Protein AF-A0A1Y2KA09-F1 (afdb_monomer_lite)

Sequence (156 aa):
MADHTIKVAITRETIHVPTADGEILFTIQEERLDFSSPLVLAVPGWPFGPNPNRVDGIVRNTPFEIDRVTMPSYYRVVKWLFLLSDEENDLAVTSEIKALRRGDNVHFMEYAIMGDSSVIPYDLDVIEDGSAVRLIINSRYEGVLSARTSKIGVFN

Organism: NCBI:txid1434232

Structure (mmCIF, N/CA/C/O backbone):
data_AF-A0A1Y2KA09-F1
#
_entry.id   AF-A0A1Y2KA09-F1
#
loop_
_atom_site.group_PDB
_atom_site.id
_atom_site.type_symbol
_atom_site.label_atom_id
_atom_site.label_alt_id
_atom_site.label_comp_id
_atom_site.label_asym_id
_atom_site.label_entity_id
_atom_site.label_seq_id
_atom_site.pdbx_PDB_ins_code
_atom_site.Cartn_x
_atom_site.Cartn_y
_atom_site.Cartn_z
_atom_site.occupancy
_atom_site.B_iso_or_equiv
_atom_site.auth_seq_id
_atom_site.auth_comp_id
_atom_site.auth_asym_id
_atom_site.auth_atom_id
_atom_site.pdbx_PDB_model_num
ATOM 1 N N . MET A 1 1 ? 10.317 26.818 -18.556 1.00 39.19 1 MET A N 1
ATOM 2 C CA . MET A 1 1 ? 9.779 26.801 -17.179 1.00 39.19 1 MET A CA 1
ATOM 3 C C . MET A 1 1 ? 8.739 25.702 -17.137 1.00 39.19 1 MET A C 1
ATOM 5 O O . MET A 1 1 ? 7.892 25.699 -18.021 1.00 39.19 1 MET A O 1
ATOM 9 N N . ALA A 1 2 ? 8.872 24.731 -16.232 1.00 43.75 2 ALA A N 1
ATOM 10 C CA . ALA A 1 2 ? 7.892 23.656 -16.105 1.00 43.75 2 ALA A CA 1
ATOM 11 C C . ALA A 1 2 ? 6.609 24.218 -15.474 1.00 43.75 2 ALA A C 1
ATOM 13 O O . ALA A 1 2 ? 6.674 24.993 -14.522 1.00 43.75 2 ALA A O 1
ATOM 14 N N . ASP A 1 3 ? 5.462 23.886 -16.058 1.00 42.03 3 ASP A N 1
ATOM 15 C CA . ASP A 1 3 ? 4.147 24.253 -15.539 1.00 42.03 3 ASP A CA 1
ATOM 16 C C . ASP A 1 3 ? 3.844 23.385 -14.306 1.00 42.03 3 ASP A C 1
ATOM 18 O O . ASP A 1 3 ? 3.770 22.162 -14.407 1.00 42.03 3 ASP A O 1
ATOM 22 N N . HIS A 1 4 ? 3.727 24.015 -13.134 1.00 44.72 4 HIS A N 1
ATOM 23 C CA . HIS A 1 4 ? 3.483 23.362 -11.841 1.00 44.72 4 HIS A CA 1
ATOM 24 C C . HIS A 1 4 ? 2.015 23.479 -11.401 1.00 44.72 4 HIS A C 1
ATOM 26 O O . HIS A 1 4 ? 1.716 23.586 -10.211 1.00 44.72 4 HIS A O 1
ATOM 32 N N . THR A 1 5 ? 1.084 23.506 -12.352 1.00 46.62 5 THR A N 1
ATOM 33 C CA . THR A 1 5 ? -0.343 23.641 -12.047 1.00 46.62 5 THR A CA 1
ATOM 34 C C . THR A 1 5 ? -0.964 22.278 -11.729 1.00 46.62 5 THR A C 1
ATOM 36 O O . THR A 1 5 ? -1.037 21.405 -12.591 1.00 46.62 5 THR A O 1
ATOM 39 N N . ILE A 1 6 ? -1.451 22.100 -10.496 1.00 46.59 6 ILE A N 1
ATOM 40 C CA . ILE A 1 6 ? -2.274 20.944 -10.111 1.00 46.59 6 ILE A CA 1
ATOM 41 C C . ILE A 1 6 ? -3.670 21.152 -10.695 1.00 46.59 6 ILE A C 1
ATOM 43 O O . ILE A 1 6 ? -4.351 22.123 -10.355 1.00 46.59 6 ILE A O 1
ATOM 47 N N . LYS A 1 7 ? -4.105 20.246 -11.573 1.00 49.22 7 LYS A N 1
ATOM 48 C CA . LYS A 1 7 ? -5.474 20.250 -12.091 1.00 49.22 7 LYS A CA 1
ATOM 49 C C . LYS A 1 7 ? -6.316 19.316 -11.236 1.00 49.22 7 LYS A C 1
ATOM 51 O O . LYS A 1 7 ? -6.077 18.114 -11.191 1.00 49.22 7 LYS A O 1
ATOM 56 N N . VAL A 1 8 ? -7.291 19.895 -10.546 1.00 50.06 8 VAL A N 1
ATOM 57 C CA . VAL A 1 8 ? -8.306 19.140 -9.813 1.00 50.06 8 VAL A CA 1
ATOM 58 C C . VAL A 1 8 ? -9.488 18.950 -10.753 1.00 50.06 8 VAL A C 1
ATOM 60 O O . VAL A 1 8 ? -10.182 19.915 -11.083 1.00 50.06 8 VAL A O 1
ATOM 63 N N . ALA A 1 9 ? -9.699 17.722 -11.213 1.00 61.66 9 ALA A N 1
ATOM 64 C CA . ALA A 1 9 ? -10.914 17.354 -11.917 1.00 61.66 9 ALA A CA 1
ATOM 65 C C . ALA A 1 9 ? -11.959 16.961 -10.869 1.00 61.66 9 ALA A C 1
ATOM 67 O O . ALA A 1 9 ? -11.771 16.006 -10.117 1.00 61.66 9 ALA A O 1
ATOM 68 N N . ILE A 1 10 ? -13.040 17.737 -10.789 1.00 66.38 10 ILE A N 1
ATOM 69 C CA . ILE A 1 10 ? -14.151 17.470 -9.876 1.00 66.38 10 ILE A CA 1
ATOM 70 C C . ILE A 1 10 ? -15.318 16.968 -10.714 1.00 66.38 10 ILE A C 1
ATOM 72 O O . ILE A 1 10 ? -15.901 17.737 -11.483 1.00 66.38 10 ILE A O 1
ATOM 76 N N . THR A 1 11 ? -15.683 15.706 -10.528 1.00 75.06 11 THR A N 1
ATOM 77 C CA . THR A 1 11 ? -16.920 15.150 -11.078 1.00 75.06 11 THR A CA 1
ATOM 78 C C . THR A 1 11 ? -17.949 15.098 -9.962 1.00 75.06 11 THR A C 1
ATOM 80 O O . THR A 1 11 ? -17.676 14.609 -8.866 1.00 75.06 11 THR A O 1
ATOM 83 N N . ARG A 1 12 ? -19.138 15.641 -10.222 1.00 79.12 12 ARG A N 1
ATOM 84 C CA . ARG A 1 12 ? -20.276 15.546 -9.308 1.00 79.12 12 ARG A CA 1
ATOM 85 C C . ARG A 1 12 ? -21.393 14.800 -9.997 1.00 79.12 12 ARG A C 1
ATOM 87 O O . ARG A 1 12 ? -21.817 15.200 -11.079 1.00 79.12 12 ARG A O 1
ATOM 94 N N . GLU A 1 13 ? -21.882 13.771 -9.334 1.00 80.62 13 GLU A N 1
ATOM 95 C CA . GLU A 1 13 ? -23.066 13.043 -9.753 1.00 80.62 13 GLU A CA 1
ATOM 96 C C . GLU A 1 13 ? -24.101 13.113 -8.635 1.00 80.62 13 GLU A C 1
ATOM 98 O O . GLU A 1 13 ? -23.790 12.891 -7.463 1.00 80.62 13 GLU A O 1
ATOM 103 N N . THR A 1 14 ? -25.335 13.456 -8.996 1.00 83.56 14 THR A N 1
ATOM 104 C CA . THR A 1 14 ? -26.466 13.416 -8.073 1.00 83.56 14 THR A CA 1
ATOM 105 C C . THR A 1 14 ? -27.363 12.260 -8.478 1.00 83.56 14 THR A C 1
ATOM 107 O O . THR A 1 14 ? -27.923 12.250 -9.571 1.00 83.56 14 THR A O 1
ATOM 110 N N . ILE A 1 15 ? -27.485 11.280 -7.590 1.00 86.50 15 ILE A N 1
ATOM 111 C CA . ILE A 1 15 ? -28.322 10.102 -7.765 1.00 86.50 15 ILE A CA 1
ATOM 112 C C . ILE A 1 15 ? -29.633 10.339 -7.028 1.00 86.50 15 ILE A C 1
ATOM 114 O O . ILE A 1 15 ? -29.661 10.640 -5.833 1.00 86.50 15 ILE A O 1
ATOM 118 N N . HIS A 1 16 ? -30.714 10.174 -7.773 1.00 91.31 16 HIS A N 1
ATOM 119 C CA . HIS A 1 16 ? -32.083 10.361 -7.331 1.00 91.31 16 HIS A CA 1
ATOM 120 C C . HIS A 1 16 ? -32.718 8.995 -7.076 1.00 91.31 16 HIS A C 1
ATOM 122 O O . HIS A 1 16 ? -32.897 8.208 -8.008 1.00 91.31 16 HIS A O 1
ATOM 128 N N . VAL A 1 17 ? -33.043 8.693 -5.818 1.00 88.06 17 VAL A N 1
ATOM 129 C CA . VAL A 1 17 ? -33.694 7.434 -5.440 1.00 88.06 17 VAL A CA 1
ATOM 130 C C . VAL A 1 17 ? -35.118 7.733 -4.967 1.00 88.06 17 VAL A C 1
ATOM 132 O O . VAL A 1 17 ? -35.297 8.237 -3.854 1.00 88.06 17 VAL A O 1
ATOM 135 N N . PRO A 1 18 ? -36.148 7.440 -5.782 1.00 84.31 18 PRO A N 1
ATOM 136 C CA . PRO A 1 18 ? -37.531 7.622 -5.369 1.00 84.31 18 PRO A CA 1
ATOM 137 C C . PRO A 1 18 ? -37.917 6.590 -4.301 1.00 84.31 18 PRO A C 1
ATOM 139 O O . PRO A 1 18 ? -37.562 5.413 -4.378 1.00 84.31 18 PRO A O 1
ATOM 142 N N . THR A 1 19 ? -38.676 7.035 -3.307 1.00 87.81 19 THR A N 1
ATOM 143 C CA . THR A 1 19 ? -39.184 6.240 -2.183 1.00 87.81 19 THR A CA 1
ATOM 144 C C . THR A 1 19 ? -40.673 6.513 -1.971 1.00 87.81 19 THR A C 1
ATOM 146 O O . THR A 1 19 ? -41.232 7.440 -2.555 1.00 87.81 19 THR A O 1
ATOM 149 N N . ALA A 1 20 ? -41.334 5.703 -1.140 1.00 85.94 20 ALA A N 1
ATOM 150 C CA . ALA A 1 20 ? -42.771 5.834 -0.889 1.00 85.94 20 ALA A CA 1
ATOM 151 C C . ALA A 1 20 ? -43.170 7.202 -0.295 1.00 85.94 20 ALA A C 1
ATOM 153 O O . ALA A 1 20 ? -44.273 7.672 -0.561 1.00 85.94 20 ALA A O 1
ATOM 154 N N . ASP A 1 21 ? -42.259 7.853 0.437 1.00 88.06 21 ASP A N 1
ATOM 155 C CA . ASP A 1 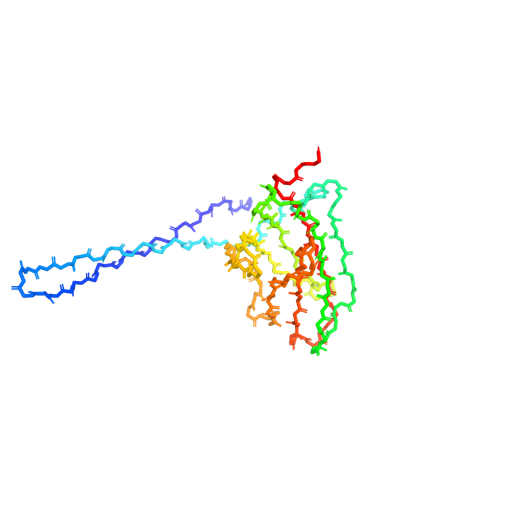21 ? -42.511 9.106 1.161 1.00 88.06 21 ASP A CA 1
ATOM 156 C C . ASP A 1 21 ? -41.792 10.325 0.546 1.00 88.06 21 ASP A C 1
ATOM 158 O O . ASP A 1 21 ? -41.772 11.404 1.139 1.00 88.06 21 ASP A O 1
ATOM 162 N N . GLY A 1 22 ? -41.186 10.176 -0.638 1.00 84.38 22 GLY A N 1
ATOM 163 C CA . GLY A 1 22 ? -40.445 11.250 -1.305 1.00 84.38 22 GLY A CA 1
ATOM 164 C C . GLY A 1 22 ? -39.206 10.758 -2.048 1.00 84.38 22 GLY A C 1
ATOM 165 O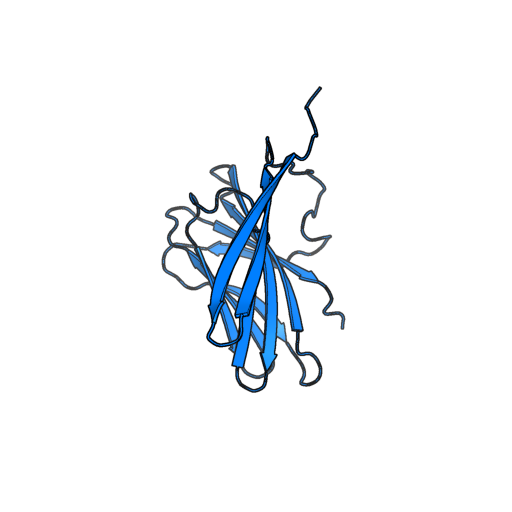 O . GLY A 1 22 ? -39.146 9.619 -2.499 1.00 84.38 22 GLY A O 1
ATOM 166 N N . GLU A 1 23 ? -38.196 11.609 -2.177 1.00 87.38 23 GLU A N 1
ATOM 167 C CA . GLU A 1 23 ? -36.960 11.313 -2.906 1.00 87.38 23 GLU A CA 1
ATOM 168 C C . GLU A 1 23 ? -35.746 11.432 -1.980 1.00 87.38 23 GLU A C 1
ATOM 170 O O . GLU A 1 23 ? -35.630 12.390 -1.213 1.00 87.38 23 GLU A O 1
ATOM 175 N N . ILE A 1 24 ? -34.837 10.459 -2.058 1.00 81.88 24 ILE A N 1
ATOM 176 C CA . ILE A 1 24 ? -33.525 10.528 -1.415 1.00 81.88 24 ILE A CA 1
ATOM 177 C C . ILE A 1 24 ? -32.506 10.934 -2.476 1.00 81.88 24 ILE A C 1
ATOM 179 O O . ILE A 1 24 ? -32.375 10.281 -3.511 1.00 81.88 24 ILE A O 1
ATOM 183 N N . LEU A 1 25 ? -31.772 12.008 -2.194 1.00 84.19 25 LEU A N 1
ATOM 184 C CA . LEU A 1 25 ? -30.735 12.549 -3.063 1.00 84.19 25 LEU A CA 1
ATOM 185 C C . LEU A 1 25 ? -29.361 12.188 -2.503 1.00 84.19 25 LEU A C 1
ATOM 187 O O . LEU A 1 25 ? -29.010 12.599 -1.395 1.00 84.19 25 LEU A O 1
ATOM 191 N N . PHE A 1 26 ? -28.569 11.455 -3.279 1.00 77.50 26 PHE A N 1
ATOM 192 C CA . PHE A 1 26 ? -27.157 11.229 -2.989 1.00 77.50 26 PHE A CA 1
ATOM 193 C C . PHE A 1 26 ? -26.324 12.102 -3.913 1.00 77.50 26 PHE A C 1
ATOM 195 O O . PHE A 1 26 ? -26.435 11.980 -5.125 1.00 77.50 26 PHE A O 1
ATOM 202 N N . THR A 1 27 ? -25.458 12.945 -3.360 1.00 73.50 27 THR A N 1
ATOM 203 C CA . THR A 1 27 ? -24.446 13.646 -4.156 1.00 73.50 27 THR A CA 1
ATOM 204 C C . THR A 1 27 ? -23.107 12.974 -3.923 1.00 73.50 27 THR A C 1
ATOM 206 O O . THR A 1 27 ? -22.592 12.983 -2.805 1.00 73.50 27 THR A O 1
ATOM 209 N N . ILE A 1 28 ? -22.547 12.399 -4.980 1.00 71.06 28 ILE A N 1
ATOM 210 C CA . ILE A 1 28 ? -21.208 11.825 -4.991 1.00 71.06 28 ILE A CA 1
ATOM 211 C C . ILE A 1 28 ? -20.292 12.852 -5.653 1.00 71.06 28 ILE A C 1
ATOM 213 O O . ILE A 1 28 ? -20.558 13.317 -6.761 1.00 71.06 28 ILE A O 1
ATOM 217 N N . GLN A 1 29 ? -19.230 13.237 -4.950 1.00 74.38 29 GLN A N 1
ATOM 218 C CA . GLN A 1 29 ? -18.168 14.079 -5.489 1.00 74.38 29 GLN A CA 1
ATOM 219 C C . GLN A 1 29 ? -16.900 13.238 -5.576 1.00 74.38 29 GLN A C 1
ATOM 221 O O . GLN A 1 29 ? -16.373 12.806 -4.552 1.00 74.38 29 GLN A O 1
ATOM 226 N N . GLU A 1 30 ? -16.424 13.020 -6.795 1.00 54.31 30 GLU A N 1
ATOM 227 C CA . GLU A 1 30 ? -15.125 12.417 -7.055 1.00 54.31 30 GLU A CA 1
ATOM 228 C C . GLU A 1 30 ? -14.133 13.534 -7.386 1.00 54.31 30 GLU A C 1
ATOM 230 O O . GLU A 1 30 ? -14.363 14.346 -8.287 1.00 54.31 30 GLU A O 1
ATOM 235 N N . GLU A 1 31 ? -13.040 13.595 -6.629 1.00 53.31 31 GLU A N 1
ATOM 236 C CA . GLU A 1 31 ? -11.930 14.507 -6.883 1.00 53.31 31 GLU A CA 1
ATOM 237 C C . GLU A 1 31 ? -10.749 13.701 -7.410 1.00 53.31 31 GLU A C 1
ATOM 239 O O . GLU A 1 31 ? -10.159 12.893 -6.690 1.00 53.31 31 GLU A O 1
ATOM 244 N N . ARG A 1 32 ? -10.395 13.935 -8.672 1.00 45.84 32 ARG A N 1
ATOM 245 C CA . ARG A 1 32 ? -9.226 13.336 -9.307 1.00 45.84 32 ARG A CA 1
ATOM 246 C C . ARG A 1 32 ? -8.132 14.388 -9.444 1.00 45.84 32 ARG A C 1
ATOM 248 O O . ARG A 1 32 ? -8.346 15.466 -10.001 1.00 45.84 32 ARG A O 1
ATOM 255 N N . LEU A 1 33 ? -6.954 14.069 -8.915 1.00 47.81 33 LEU A N 1
ATOM 256 C CA . LEU A 1 33 ? -5.753 14.889 -9.055 1.00 47.81 33 LEU A CA 1
ATOM 257 C C . LEU A 1 33 ? -4.999 14.431 -10.304 1.00 47.81 33 LEU A C 1
ATOM 259 O O . LEU A 1 33 ? -4.372 13.373 -10.299 1.00 47.81 33 LEU A O 1
ATOM 263 N N . ASP A 1 34 ? -5.076 15.218 -11.377 1.00 45.53 34 ASP A N 1
ATOM 264 C CA . ASP A 1 34 ? -4.359 14.928 -12.617 1.00 45.53 34 ASP A CA 1
ATOM 265 C C . ASP A 1 34 ? -3.006 15.648 -12.612 1.00 45.53 34 ASP A C 1
ATOM 267 O O . ASP A 1 34 ? -2.912 16.870 -12.779 1.00 45.53 34 ASP A O 1
ATOM 271 N N . PHE A 1 35 ? -1.940 14.874 -12.412 1.00 45.12 35 PHE A N 1
ATOM 272 C CA . PHE A 1 35 ? -0.563 15.351 -12.479 1.00 45.12 35 PHE A CA 1
ATOM 273 C C . PHE A 1 35 ? -0.049 15.228 -13.922 1.00 45.12 35 PHE A C 1
ATOM 275 O O . PHE A 1 35 ? -0.051 14.143 -14.497 1.00 45.12 35 PHE A O 1
ATOM 282 N N . SER A 1 36 ? 0.406 16.334 -14.524 1.00 38.16 36 SER A N 1
ATOM 283 C CA . SER A 1 36 ? 0.982 16.358 -15.886 1.00 38.16 36 SER A CA 1
ATOM 284 C C . SER A 1 36 ? 2.388 15.744 -15.975 1.00 38.16 36 SER A C 1
ATOM 286 O O . SER A 1 36 ? 2.919 15.534 -17.062 1.00 38.16 36 SER A O 1
ATOM 288 N N . SER A 1 37 ? 2.990 15.469 -14.825 1.00 39.25 37 SER A N 1
ATOM 289 C CA . SER A 1 37 ? 4.236 14.746 -14.606 1.00 39.25 37 SER A CA 1
ATOM 290 C C . SER A 1 37 ? 4.208 14.331 -13.135 1.00 39.25 37 SER A C 1
ATOM 292 O O . SER A 1 37 ? 3.731 15.141 -12.327 1.00 39.25 37 SER A O 1
ATOM 294 N N . PRO A 1 38 ? 4.650 13.122 -12.741 1.00 40.03 38 PRO A N 1
ATOM 295 C CA . PRO A 1 38 ? 4.805 12.816 -11.328 1.00 40.03 38 PRO A CA 1
ATOM 296 C C . PRO A 1 38 ? 5.760 13.866 -10.758 1.00 40.03 38 PRO A C 1
ATOM 298 O O . PRO A 1 38 ? 6.950 13.883 -11.066 1.00 40.03 38 PRO A O 1
ATOM 301 N N . LEU A 1 39 ? 5.225 14.816 -9.984 1.00 36.97 39 LEU A N 1
ATOM 302 C CA . LEU A 1 39 ? 6.019 15.842 -9.322 1.00 36.97 39 LEU A CA 1
ATOM 303 C C . LEU A 1 39 ? 6.753 15.159 -8.164 1.00 36.97 39 LEU A C 1
ATOM 305 O O . LEU A 1 39 ? 6.404 15.305 -6.994 1.00 36.97 39 LEU A O 1
ATOM 309 N N . VAL A 1 40 ? 7.758 14.359 -8.508 1.00 41.53 40 VAL A N 1
ATOM 310 C CA . VAL A 1 40 ? 8.703 13.778 -7.571 1.00 41.53 40 VAL A CA 1
ATOM 311 C C . VAL A 1 40 ? 9.613 14.925 -7.160 1.00 41.53 40 VAL A C 1
ATOM 313 O O . VAL A 1 40 ? 10.624 15.213 -7.798 1.00 41.53 40 VAL A O 1
ATOM 316 N N . LEU A 1 41 ? 9.231 15.644 -6.104 1.00 38.09 41 LEU A N 1
ATOM 317 C CA . LEU A 1 41 ? 10.185 16.470 -5.378 1.00 38.09 41 LEU A CA 1
ATOM 318 C C . LEU A 1 41 ? 11.247 15.505 -4.841 1.00 38.09 41 LEU A C 1
ATOM 320 O O . LEU A 1 41 ? 11.020 14.830 -3.839 1.00 38.09 41 LEU A O 1
ATOM 324 N N . ALA A 1 42 ? 12.372 15.394 -5.548 1.00 38.50 42 ALA A N 1
ATOM 325 C CA . ALA A 1 42 ? 13.535 14.612 -5.152 1.00 38.50 42 ALA A CA 1
ATOM 326 C C . ALA A 1 42 ? 14.187 15.259 -3.919 1.00 38.50 42 ALA A C 1
ATOM 328 O O . ALA A 1 42 ? 15.241 15.887 -3.987 1.00 38.50 42 ALA A O 1
ATOM 329 N N . VAL A 1 43 ? 13.510 15.161 -2.780 1.00 38.59 43 VAL A N 1
ATOM 330 C CA . VAL A 1 43 ? 14.054 15.492 -1.470 1.00 38.59 43 VAL A CA 1
ATOM 331 C C . VAL A 1 43 ? 14.570 14.180 -0.885 1.00 38.59 43 VAL A C 1
ATOM 333 O O . VAL A 1 43 ? 13.813 13.205 -0.849 1.00 38.59 43 VAL A O 1
ATOM 336 N N . PRO A 1 44 ? 15.833 14.110 -0.426 1.00 42.47 44 PRO A N 1
ATOM 337 C CA . PRO A 1 44 ? 16.339 12.936 0.272 1.00 42.47 44 PRO A CA 1
ATOM 338 C C . PRO A 1 44 ? 15.395 12.558 1.419 1.00 42.47 44 PRO A C 1
ATOM 340 O O . PRO A 1 44 ? 15.171 13.349 2.333 1.00 42.47 44 PRO A O 1
ATOM 343 N N . GLY A 1 45 ? 14.805 11.365 1.344 1.00 49.50 45 GLY A N 1
ATOM 344 C CA . GLY A 1 45 ? 13.852 10.883 2.343 1.00 49.50 45 GLY A CA 1
ATOM 345 C C . GLY A 1 45 ? 12.382 11.234 2.096 1.00 49.50 45 GLY A C 1
ATOM 346 O O . GLY A 1 45 ? 11.569 10.926 2.948 1.00 49.50 45 GLY A O 1
ATOM 347 N N . TRP A 1 46 ? 11.964 11.820 0.975 1.00 47.88 46 TRP A N 1
ATOM 348 C CA . TRP A 1 46 ? 10.530 11.929 0.638 1.00 47.88 46 TRP A CA 1
ATOM 349 C C . TRP A 1 46 ? 10.058 10.640 -0.104 1.00 47.88 46 TRP A C 1
ATOM 351 O O . TRP A 1 46 ? 10.818 10.139 -0.932 1.00 47.88 46 TRP A O 1
ATOM 361 N N . PRO A 1 47 ? 8.872 10.040 0.183 1.00 55.00 47 PRO A N 1
ATOM 362 C CA . PRO A 1 47 ? 7.842 10.514 1.093 1.00 55.00 47 PRO A CA 1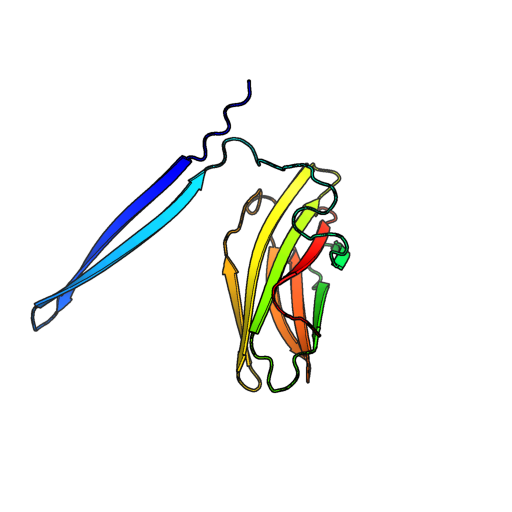
ATOM 363 C C . PRO A 1 47 ? 7.964 10.219 2.599 1.00 55.00 47 PRO A C 1
ATOM 365 O O . PRO A 1 47 ? 7.047 10.472 3.373 1.00 55.00 47 PRO A O 1
ATOM 368 N N . PHE A 1 48 ? 9.086 9.676 3.052 1.00 54.47 48 PHE A N 1
ATOM 369 C CA . PHE A 1 48 ? 9.125 8.860 4.266 1.00 54.47 48 PHE A CA 1
ATOM 370 C C . PHE A 1 48 ? 9.879 9.418 5.483 1.00 54.47 48 PHE A C 1
ATOM 372 O O . PHE A 1 48 ? 9.878 8.784 6.541 1.00 54.47 48 PHE A O 1
ATOM 379 N N . GLY A 1 49 ? 10.502 10.588 5.370 1.00 56.56 49 GLY A N 1
ATOM 380 C CA . GLY A 1 49 ? 11.450 11.102 6.354 1.00 56.56 49 GLY A CA 1
ATOM 381 C C . GLY A 1 49 ? 12.772 10.311 6.389 1.00 56.56 49 GLY A C 1
ATOM 382 O O . GLY A 1 49 ? 13.090 9.580 5.450 1.00 56.56 49 GLY A O 1
ATOM 383 N N . PRO A 1 50 ? 13.574 10.456 7.461 1.00 51.31 50 PRO A N 1
ATOM 384 C CA . PRO A 1 50 ? 14.940 9.929 7.509 1.00 51.31 50 PRO A CA 1
ATOM 385 C C . PRO A 1 50 ? 15.064 8.405 7.684 1.00 51.31 50 PRO A C 1
ATOM 387 O O . PRO A 1 50 ? 16.166 7.905 7.515 1.00 51.31 50 PRO A O 1
ATOM 390 N N . ASN A 1 51 ? 13.991 7.661 7.991 1.00 59.81 51 ASN A N 1
ATOM 391 C CA . ASN A 1 51 ? 14.057 6.207 8.230 1.00 59.81 51 ASN A CA 1
ATOM 392 C C . ASN A 1 51 ? 12.807 5.448 7.719 1.00 59.81 51 ASN A C 1
ATOM 394 O O . ASN A 1 51 ? 12.070 4.885 8.533 1.00 59.81 51 ASN A O 1
ATOM 398 N N . PRO A 1 52 ? 12.522 5.426 6.401 1.00 73.69 52 PRO A N 1
ATOM 399 C CA . PRO A 1 52 ? 11.571 4.459 5.856 1.00 73.69 52 PRO A CA 1
ATOM 400 C C . PRO A 1 52 ? 12.005 3.036 6.193 1.00 73.69 52 PRO A C 1
ATOM 402 O O . PRO A 1 52 ? 13.187 2.705 6.075 1.00 73.69 52 PRO A O 1
ATOM 405 N N . ASN A 1 53 ? 11.043 2.171 6.504 1.00 83.19 53 ASN A N 1
ATOM 406 C CA . ASN A 1 53 ? 11.285 0.746 6.340 1.00 83.19 53 ASN A CA 1
ATOM 407 C C . ASN A 1 53 ? 11.401 0.452 4.838 1.00 83.19 53 ASN A C 1
ATOM 409 O O . ASN A 1 53 ? 10.613 0.989 4.057 1.00 83.19 53 ASN A O 1
ATOM 413 N N . ARG A 1 54 ? 12.376 -0.365 4.435 1.00 87.81 54 ARG A N 1
ATOM 414 C CA . ARG A 1 54 ? 12.611 -0.752 3.038 1.00 87.81 54 ARG A CA 1
ATOM 415 C C . ARG A 1 54 ? 12.704 -2.269 2.955 1.00 87.81 54 ARG A C 1
ATOM 417 O O . ARG A 1 54 ? 13.484 -2.877 3.682 1.00 87.81 54 ARG A O 1
ATOM 424 N N . VAL A 1 55 ? 11.927 -2.847 2.051 1.00 89.75 55 VAL A N 1
ATOM 425 C CA . VAL A 1 55 ? 11.940 -4.272 1.725 1.00 89.75 55 VAL A CA 1
ATOM 426 C C . VAL A 1 55 ? 12.245 -4.400 0.242 1.00 89.75 55 VAL A C 1
ATOM 428 O O . VAL A 1 55 ? 11.479 -3.931 -0.594 1.00 89.75 55 VAL A O 1
ATOM 431 N N . ASP A 1 56 ? 13.379 -5.010 -0.078 1.00 91.44 56 ASP A N 1
ATOM 432 C CA . ASP A 1 56 ? 13.821 -5.245 -1.451 1.00 91.44 56 ASP A CA 1
ATOM 433 C C . ASP A 1 56 ? 13.524 -6.683 -1.887 1.00 91.44 56 ASP A C 1
ATOM 435 O O . ASP A 1 56 ? 13.367 -7.579 -1.055 1.00 91.44 56 ASP A O 1
ATOM 439 N N . GLY A 1 57 ? 13.493 -6.918 -3.200 1.00 89.56 57 GLY A N 1
ATOM 440 C CA . GLY A 1 57 ? 13.385 -8.271 -3.745 1.00 89.56 57 GLY A CA 1
ATOM 441 C C . GLY A 1 57 ? 11.973 -8.851 -3.701 1.00 89.56 57 GLY A C 1
ATOM 442 O O . GLY A 1 57 ? 11.822 -10.069 -3.611 1.00 89.56 57 GLY A O 1
ATOM 443 N N . ILE A 1 58 ? 10.939 -8.007 -3.757 1.00 91.31 58 ILE A N 1
ATOM 444 C CA . ILE A 1 58 ? 9.555 -8.470 -3.870 1.00 91.31 58 ILE A CA 1
ATOM 445 C C . ILE A 1 58 ? 9.379 -9.052 -5.270 1.00 91.31 58 ILE A C 1
ATOM 447 O O . ILE A 1 58 ? 9.383 -8.329 -6.269 1.00 91.31 58 ILE A O 1
ATOM 451 N N . VAL A 1 59 ? 9.251 -10.375 -5.323 1.00 86.75 59 VAL A N 1
ATOM 452 C CA . VAL A 1 59 ? 9.061 -11.144 -6.554 1.00 86.75 59 VAL A CA 1
ATOM 453 C C . VAL A 1 59 ? 7.619 -11.614 -6.698 1.00 86.75 59 VAL A C 1
ATOM 455 O O . VAL A 1 59 ? 6.854 -11.709 -5.736 1.00 86.75 59 VAL A O 1
ATOM 458 N N . ARG A 1 60 ? 7.259 -11.929 -7.936 1.00 91.06 60 ARG A N 1
ATOM 459 C CA . ARG A 1 60 ? 5.915 -12.320 -8.347 1.00 91.06 60 ARG A CA 1
ATOM 460 C C . ARG A 1 60 ? 5.317 -13.482 -7.536 1.00 91.06 60 ARG A C 1
ATOM 462 O O . ARG A 1 60 ? 6.000 -14.458 -7.221 1.00 91.06 60 ARG A O 1
ATOM 469 N N . ASN A 1 61 ? 4.003 -13.414 -7.300 1.00 88.69 61 ASN A N 1
ATOM 470 C CA . ASN A 1 61 ? 3.145 -14.467 -6.733 1.00 88.69 61 ASN A CA 1
ATOM 471 C C . ASN A 1 61 ? 3.600 -15.012 -5.369 1.00 88.69 61 ASN A C 1
ATOM 473 O O . ASN A 1 61 ? 3.237 -16.127 -4.992 1.00 88.69 61 ASN A O 1
ATOM 477 N N . THR A 1 62 ? 4.387 -14.238 -4.627 1.00 90.19 62 THR A N 1
ATOM 478 C CA . THR A 1 62 ? 4.847 -14.591 -3.286 1.00 90.19 62 THR A CA 1
ATOM 479 C C . THR A 1 62 ? 4.414 -13.482 -2.332 1.00 90.19 62 THR A C 1
ATOM 481 O O . THR A 1 62 ? 4.747 -12.327 -2.582 1.00 90.19 62 THR A O 1
ATOM 484 N N . PRO A 1 63 ? 3.662 -13.783 -1.260 1.00 93.06 63 PRO A N 1
ATOM 485 C CA . PRO A 1 63 ? 3.344 -12.787 -0.245 1.00 93.06 63 PRO A CA 1
ATOM 486 C C . PRO A 1 63 ? 4.607 -12.321 0.491 1.00 93.06 63 PRO A C 1
ATOM 488 O O . PRO A 1 63 ? 5.364 -13.148 1.002 1.00 93.06 63 PRO A O 1
ATOM 491 N N . PHE A 1 64 ? 4.804 -11.008 0.588 1.00 94.38 64 PHE A N 1
ATOM 492 C CA . PHE A 1 64 ? 5.905 -10.388 1.329 1.00 94.38 64 PHE A CA 1
ATOM 493 C C . PHE A 1 64 ? 5.379 -9.522 2.471 1.00 94.38 64 PHE A C 1
ATOM 495 O O . PHE A 1 64 ? 4.460 -8.731 2.278 1.00 94.38 64 PHE A O 1
ATOM 502 N N . GLU A 1 65 ? 5.992 -9.637 3.650 1.00 95.00 65 GLU A N 1
ATOM 503 C CA . GLU A 1 65 ? 5.757 -8.715 4.764 1.00 95.00 65 GLU A CA 1
ATOM 504 C C . GLU A 1 65 ? 6.555 -7.426 4.540 1.00 95.00 65 GLU A C 1
ATOM 506 O O . GLU A 1 65 ? 7.784 -7.454 4.496 1.00 95.00 65 GLU A O 1
ATOM 511 N N . ILE A 1 66 ? 5.851 -6.303 4.381 1.00 92.88 66 ILE A N 1
ATOM 512 C CA . ILE A 1 66 ? 6.460 -4.987 4.149 1.00 92.88 66 ILE A CA 1
ATOM 513 C C . ILE A 1 66 ? 6.699 -4.246 5.459 1.00 92.88 66 ILE A C 1
ATOM 515 O O . ILE A 1 66 ? 7.657 -3.490 5.564 1.00 92.88 66 ILE A O 1
ATOM 519 N N . ASP A 1 67 ? 5.823 -4.397 6.450 1.00 90.94 67 ASP A N 1
ATOM 520 C CA . ASP A 1 67 ? 6.003 -3.802 7.776 1.00 90.94 67 ASP A CA 1
ATOM 521 C C . ASP A 1 67 ? 5.217 -4.591 8.825 1.00 90.94 67 ASP A C 1
ATOM 523 O O . ASP A 1 67 ? 4.207 -5.239 8.530 1.00 90.94 67 ASP A O 1
ATOM 527 N N . ARG A 1 68 ? 5.664 -4.474 10.073 1.00 89.44 68 ARG A N 1
ATOM 528 C CA . ARG A 1 68 ? 5.022 -5.057 11.248 1.00 89.44 68 ARG A CA 1
ATOM 529 C C . ARG A 1 68 ? 4.927 -4.010 12.342 1.00 89.44 68 ARG A C 1
ATOM 531 O O . ARG A 1 68 ? 5.926 -3.424 12.763 1.00 89.44 68 ARG A O 1
ATOM 538 N N . VAL A 1 69 ? 3.714 -3.799 12.840 1.00 83.88 69 VAL A N 1
ATOM 539 C CA . VAL A 1 69 ? 3.433 -2.798 13.869 1.00 83.88 69 VAL A CA 1
ATOM 540 C C . VAL A 1 69 ? 2.822 -3.468 15.076 1.00 83.88 69 VAL A C 1
ATOM 542 O O . VAL A 1 69 ? 1.709 -3.982 15.018 1.00 83.88 69 VAL A O 1
ATOM 545 N N . THR A 1 70 ? 3.544 -3.438 16.192 1.00 82.50 70 THR A N 1
ATOM 546 C CA . THR A 1 70 ? 2.985 -3.829 17.484 1.00 82.50 70 THR A CA 1
ATOM 547 C C . THR A 1 70 ? 1.917 -2.815 17.881 1.00 82.50 70 THR A C 1
ATOM 549 O O . THR A 1 70 ? 2.194 -1.624 18.003 1.00 82.50 70 THR A O 1
ATOM 552 N N . MET A 1 71 ? 0.696 -3.294 18.094 1.00 73.00 71 MET A N 1
ATOM 553 C CA . MET A 1 71 ? -0.463 -2.516 18.520 1.00 73.00 71 MET A CA 1
ATOM 554 C C . MET A 1 71 ? -0.912 -3.002 19.906 1.00 73.00 71 MET A C 1
ATOM 556 O O . MET A 1 71 ? -1.757 -3.900 20.006 1.00 73.00 71 MET A O 1
ATOM 560 N N . PRO A 1 72 ? -0.349 -2.433 20.992 1.00 67.25 72 PRO A N 1
ATOM 561 C CA . PRO A 1 72 ? -0.884 -2.603 22.340 1.00 67.25 72 PRO A CA 1
ATOM 562 C C . PRO A 1 72 ? -2.391 -2.317 22.380 1.00 67.25 72 PRO A C 1
ATOM 564 O O . PRO A 1 72 ? -2.886 -1.517 21.595 1.00 67.25 72 PRO A O 1
ATOM 567 N N . SER A 1 73 ? -3.122 -2.905 23.329 1.00 63.22 73 SER A N 1
ATOM 568 C CA . SER A 1 73 ? -4.600 -2.899 23.387 1.00 63.22 73 SER A CA 1
ATOM 569 C C . SER A 1 73 ? -5.288 -1.520 23.339 1.00 63.22 73 SER A C 1
ATOM 571 O O . SER A 1 73 ? -6.483 -1.436 23.042 1.00 63.22 73 SER A O 1
ATOM 573 N N . TYR A 1 74 ? -4.560 -0.439 23.622 1.00 63.19 74 TYR A N 1
ATOM 574 C CA . TYR A 1 74 ? -5.047 0.940 23.547 1.00 63.19 74 TYR A CA 1
ATOM 575 C C . TYR A 1 74 ? -4.810 1.612 22.182 1.00 63.19 74 TYR A C 1
ATOM 577 O O . TYR A 1 74 ? -5.554 2.527 21.828 1.00 63.19 74 TYR A O 1
ATOM 585 N N . TYR A 1 75 ? -3.848 1.142 21.381 1.00 64.31 75 TYR A N 1
ATOM 586 C CA . TYR A 1 75 ? -3.663 1.586 20.001 1.00 64.31 75 TYR A CA 1
ATOM 587 C C . TYR A 1 75 ? -4.523 0.747 19.066 1.00 64.31 75 TYR A C 1
ATOM 589 O O . TYR A 1 75 ? -4.382 -0.470 18.971 1.00 64.31 75 TYR A O 1
ATOM 597 N N . ARG A 1 76 ? -5.432 1.418 18.359 1.00 76.94 76 ARG A N 1
ATOM 598 C CA . ARG A 1 76 ? -6.385 0.758 17.458 1.00 76.94 76 ARG A CA 1
ATOM 599 C C . ARG A 1 76 ? -6.191 1.119 16.002 1.00 76.94 76 ARG A C 1
ATOM 601 O O . ARG A 1 76 ? -6.698 0.399 15.159 1.00 76.94 76 ARG A O 1
ATOM 608 N N . VAL A 1 77 ? -5.464 2.189 15.698 1.00 83.50 77 VAL A N 1
ATOM 609 C CA . VAL A 1 77 ? -5.302 2.689 14.331 1.00 83.50 77 VAL A CA 1
ATOM 610 C C . VAL A 1 77 ? -3.823 2.796 13.998 1.00 83.50 77 VAL A C 1
ATOM 612 O O . VAL A 1 77 ? -3.033 3.246 14.825 1.00 83.50 77 VAL A O 1
ATOM 615 N N . VAL A 1 78 ? -3.471 2.413 12.779 1.00 83.75 78 VAL A N 1
ATOM 616 C CA . VAL A 1 78 ? -2.152 2.632 12.186 1.00 83.75 78 VAL A CA 1
ATOM 617 C C . VAL A 1 78 ? -2.329 3.233 10.795 1.00 83.75 78 VAL A C 1
ATOM 619 O O . VAL A 1 78 ? -3.298 2.933 10.091 1.00 83.75 78 VAL A O 1
ATOM 622 N N . LYS A 1 79 ? -1.409 4.122 10.419 1.00 88.38 79 LYS A N 1
ATOM 623 C CA . LYS A 1 79 ? -1.350 4.725 9.090 1.00 88.38 79 LYS A CA 1
ATOM 624 C C . LYS A 1 79 ? 0.041 4.528 8.499 1.00 88.38 79 LYS A C 1
ATOM 626 O O . LYS A 1 79 ? 1.028 4.871 9.152 1.00 88.38 79 LYS A O 1
ATOM 631 N N . TRP A 1 80 ? 0.095 4.055 7.260 1.00 89.69 80 TRP A N 1
ATOM 632 C CA . TRP A 1 80 ? 1.306 3.989 6.454 1.00 89.69 80 TRP A CA 1
ATOM 633 C C . TRP A 1 80 ? 1.236 4.966 5.285 1.00 89.69 80 TRP A C 1
ATOM 635 O O . TRP A 1 80 ? 0.195 5.121 4.646 1.00 89.69 80 TRP A O 1
ATOM 645 N N . LEU A 1 81 ? 2.369 5.597 4.999 1.00 90.75 81 LEU A N 1
ATOM 646 C CA . LEU A 1 81 ? 2.731 5.969 3.637 1.00 90.75 81 LEU A CA 1
ATOM 647 C C . LEU A 1 81 ? 3.391 4.749 3.005 1.00 90.75 81 LEU A C 1
ATOM 649 O O . LEU A 1 81 ? 4.198 4.096 3.675 1.00 90.75 81 LEU A O 1
ATOM 653 N N . PHE A 1 82 ? 3.097 4.480 1.741 1.00 91.88 82 PHE A N 1
ATOM 654 C CA . PHE A 1 82 ? 3.610 3.334 0.998 1.00 91.88 82 PHE A CA 1
ATOM 655 C C . PHE A 1 82 ? 4.156 3.770 -0.364 1.00 91.88 82 PHE A C 1
ATOM 657 O O . PHE A 1 82 ? 3.572 4.632 -1.009 1.00 91.88 82 PHE A O 1
ATOM 664 N N . LEU A 1 83 ? 5.278 3.190 -0.790 1.00 91.50 83 LEU A N 1
ATOM 665 C CA . LEU A 1 83 ? 5.861 3.339 -2.125 1.00 91.50 83 LEU A CA 1
ATOM 666 C C . LEU A 1 83 ? 6.322 1.964 -2.575 1.00 91.50 83 LEU A C 1
ATOM 668 O O . LEU A 1 83 ? 7.129 1.335 -1.898 1.00 91.50 83 LEU A O 1
ATOM 672 N N . LEU A 1 84 ? 5.854 1.544 -3.733 1.00 92.38 84 LEU A N 1
ATOM 673 C CA . LEU A 1 84 ? 6.330 0.389 -4.466 1.00 92.38 84 LEU A CA 1
ATOM 674 C C . LEU A 1 84 ? 7.068 0.901 -5.695 1.00 92.38 84 LEU A C 1
ATOM 676 O O . LEU A 1 84 ? 6.535 1.743 -6.413 1.00 92.38 84 LEU A O 1
ATOM 680 N N . SER A 1 85 ? 8.278 0.422 -5.943 1.00 90.94 85 SER A N 1
ATOM 681 C CA . SER A 1 85 ? 9.077 0.883 -7.075 1.00 90.94 85 SER A CA 1
ATOM 682 C C . SER A 1 85 ? 9.827 -0.250 -7.750 1.00 90.94 85 SER A C 1
ATOM 684 O O . SER A 1 85 ? 10.350 -1.143 -7.082 1.00 90.94 85 SER A O 1
ATOM 686 N N . ASP A 1 86 ? 9.931 -0.145 -9.066 1.00 87.62 86 ASP A N 1
ATOM 687 C CA . ASP A 1 86 ? 10.912 -0.839 -9.885 1.00 87.62 86 ASP A CA 1
ATOM 688 C C . ASP A 1 86 ? 11.963 0.199 -10.303 1.00 87.62 86 ASP A C 1
ATOM 690 O O . ASP A 1 86 ? 11.716 1.026 -11.182 1.00 87.62 86 ASP A O 1
ATOM 694 N N . GLU A 1 87 ? 13.110 0.199 -9.620 1.00 81.88 87 GLU A N 1
ATOM 695 C CA . GLU A 1 87 ? 14.190 1.161 -9.884 1.00 81.88 87 GLU A CA 1
ATOM 696 C C . GLU A 1 87 ? 14.875 0.900 -11.245 1.00 81.88 87 GLU A C 1
ATOM 698 O O . GLU A 1 87 ? 15.503 1.809 -11.777 1.00 81.88 87 GLU A O 1
ATOM 703 N N . GLU A 1 88 ? 14.757 -0.302 -11.828 1.00 83.81 88 GLU A N 1
ATOM 704 C CA . GLU A 1 88 ? 15.361 -0.619 -13.133 1.00 83.81 88 GLU A CA 1
ATOM 705 C C . GLU A 1 88 ? 14.532 -0.076 -14.301 1.00 83.81 88 GLU A C 1
ATOM 707 O O . GLU A 1 88 ? 15.090 0.298 -15.334 1.00 83.81 88 GLU A O 1
ATOM 712 N N . ASN A 1 89 ? 13.206 -0.032 -14.136 1.00 83.31 89 ASN A N 1
ATOM 713 C CA . ASN A 1 89 ? 12.264 0.395 -15.173 1.00 83.31 89 ASN A CA 1
ATOM 714 C C . ASN A 1 89 ? 11.663 1.790 -14.922 1.00 83.31 89 ASN A C 1
ATOM 716 O O . ASN A 1 89 ? 10.738 2.185 -15.630 1.00 83.31 89 ASN A O 1
ATOM 720 N N . ASP A 1 90 ? 12.176 2.529 -13.931 1.00 83.19 90 ASP A N 1
ATOM 721 C CA . ASP A 1 90 ? 11.699 3.860 -13.527 1.00 83.19 90 ASP A CA 1
ATOM 722 C C . ASP A 1 90 ? 10.185 3.909 -13.221 1.00 83.19 90 ASP A C 1
ATOM 724 O O . ASP A 1 90 ? 9.517 4.920 -13.450 1.00 83.19 90 ASP A O 1
ATOM 728 N N . LEU A 1 91 ? 9.631 2.817 -12.681 1.00 85.06 91 LEU A N 1
ATOM 729 C CA . LEU A 1 91 ? 8.213 2.724 -12.325 1.00 85.06 91 LEU A CA 1
ATOM 730 C C . LEU A 1 91 ? 8.015 2.878 -10.822 1.00 85.06 91 LEU A C 1
ATOM 732 O O . LEU A 1 91 ? 8.767 2.327 -10.012 1.00 85.06 91 LEU A O 1
ATOM 736 N N . ALA A 1 92 ? 6.947 3.572 -10.437 1.00 87.06 92 ALA A N 1
ATOM 737 C CA . ALA A 1 92 ? 6.585 3.716 -9.037 1.00 87.06 92 ALA A CA 1
ATOM 738 C C . ALA A 1 92 ? 5.076 3.855 -8.827 1.00 87.06 92 ALA A C 1
ATOM 740 O O . ALA A 1 92 ? 4.369 4.488 -9.612 1.00 87.06 92 ALA A O 1
ATOM 741 N N . VAL A 1 93 ? 4.603 3.315 -7.706 1.00 87.62 93 VAL A N 1
ATOM 742 C CA . VAL A 1 93 ? 3.256 3.526 -7.173 1.00 87.62 93 VAL A CA 1
ATOM 743 C C . VAL A 1 93 ? 3.370 3.942 -5.719 1.00 87.62 93 VAL A C 1
ATOM 745 O O . VAL A 1 93 ? 4.077 3.308 -4.943 1.00 87.62 93 VAL A O 1
ATOM 748 N N . THR A 1 94 ? 2.666 4.996 -5.331 1.00 90.62 94 THR A N 1
ATOM 749 C CA . THR A 1 94 ? 2.583 5.455 -3.943 1.00 90.62 94 THR A CA 1
ATOM 750 C C . THR A 1 94 ? 1.136 5.482 -3.485 1.00 90.62 94 THR A C 1
ATOM 752 O O . THR A 1 94 ? 0.239 5.756 -4.283 1.00 90.62 94 THR A O 1
ATOM 755 N N . SER A 1 95 ? 0.900 5.200 -2.209 1.00 91.31 95 SER A N 1
ATOM 756 C CA . SER A 1 95 ? -0.433 5.251 -1.613 1.00 91.31 95 SER A CA 1
ATOM 757 C C . SER A 1 95 ? -0.383 5.527 -0.110 1.00 91.31 95 SER A C 1
ATOM 759 O O . SER A 1 95 ? 0.670 5.483 0.537 1.00 91.31 95 SER A O 1
ATOM 761 N N . GLU A 1 96 ? -1.544 5.848 0.459 1.00 92.06 96 GLU A N 1
ATOM 762 C CA . GLU A 1 96 ? -1.744 5.890 1.903 1.00 92.06 96 GLU A CA 1
ATOM 763 C C . GLU A 1 96 ? -2.622 4.720 2.347 1.00 92.06 96 GLU A C 1
ATOM 765 O O . GLU A 1 96 ? -3.693 4.476 1.789 1.00 92.06 96 GLU A O 1
ATOM 770 N N . ILE A 1 97 ? -2.204 4.037 3.411 1.00 93.25 97 ILE A N 1
ATOM 771 C CA . ILE A 1 97 ? -2.927 2.896 3.973 1.00 93.25 97 ILE A CA 1
ATOM 772 C C . ILE A 1 97 ? -3.320 3.239 5.403 1.00 93.25 97 ILE A C 1
ATOM 774 O O . ILE A 1 97 ? -2.484 3.653 6.207 1.00 93.25 97 ILE A O 1
ATOM 778 N N . LYS A 1 98 ? -4.592 3.053 5.746 1.00 90.38 98 LYS A N 1
ATOM 779 C CA . LYS A 1 98 ? -5.092 3.146 7.124 1.00 90.38 98 LYS A CA 1
ATOM 780 C C . LYS A 1 98 ? -5.653 1.801 7.531 1.00 90.38 98 LYS A C 1
ATOM 782 O O . LYS A 1 98 ? -6.487 1.263 6.812 1.00 90.38 98 LYS A O 1
ATOM 787 N N . ALA A 1 99 ? -5.269 1.311 8.702 1.00 89.56 99 ALA A N 1
ATOM 788 C CA . ALA A 1 99 ? -5.866 0.122 9.292 1.00 89.56 99 ALA A CA 1
ATOM 789 C C . ALA A 1 99 ? -6.396 0.406 10.700 1.00 89.56 99 ALA A C 1
ATOM 791 O O . ALA A 1 99 ? -5.790 1.152 11.471 1.00 89.56 99 ALA A O 1
ATOM 792 N N . LEU A 1 100 ? -7.538 -0.198 11.019 1.00 85.62 100 LEU A N 1
ATOM 793 C CA . LEU A 1 100 ? -8.220 -0.162 12.305 1.00 85.62 100 LEU A CA 1
ATOM 794 C C . LEU A 1 100 ? -8.376 -1.597 12.820 1.00 85.62 100 LEU A C 1
ATOM 796 O O . LEU A 1 100 ? -9.066 -2.412 12.208 1.00 85.62 100 LEU A O 1
ATOM 800 N N . ARG A 1 101 ? -7.794 -1.880 13.984 1.00 81.00 101 ARG A N 1
ATOM 801 C CA . ARG A 1 101 ? -7.984 -3.132 14.717 1.00 81.00 101 ARG A CA 1
ATOM 802 C C . ARG A 1 101 ? -9.220 -3.048 15.614 1.00 81.00 101 ARG A C 1
ATOM 804 O O . ARG A 1 101 ? -9.359 -2.120 16.420 1.00 81.00 101 ARG A O 1
ATOM 811 N N . ARG A 1 102 ? -10.106 -4.042 15.511 1.00 81.06 102 ARG A N 1
ATOM 812 C CA . ARG A 1 102 ? -11.327 -4.174 16.319 1.00 81.06 102 ARG A CA 1
ATOM 813 C C . ARG A 1 102 ? -11.521 -5.628 16.765 1.00 81.06 102 ARG A C 1
ATOM 815 O O . ARG A 1 102 ? -12.160 -6.414 16.074 1.00 81.06 102 ARG A O 1
ATOM 822 N N . GLY A 1 103 ? -11.031 -5.949 17.964 1.00 79.19 103 GLY A N 1
ATOM 823 C CA . GLY A 1 103 ? -10.993 -7.333 18.450 1.00 79.19 103 GLY A CA 1
ATOM 824 C C . GLY A 1 103 ? -9.977 -8.141 17.645 1.00 79.19 103 GLY A C 1
ATOM 825 O O . GLY A 1 103 ? -8.890 -7.621 17.398 1.00 79.19 103 GLY A O 1
ATOM 826 N N . ASP A 1 104 ? -10.389 -9.329 17.198 1.00 80.56 104 ASP A N 1
ATOM 827 C CA . ASP A 1 104 ? -9.591 -10.255 16.373 1.00 80.56 104 ASP A CA 1
ATOM 828 C C . ASP A 1 104 ? -9.734 -9.982 14.858 1.00 80.56 104 ASP A C 1
ATOM 830 O O . ASP A 1 104 ? -9.638 -10.882 14.024 1.00 80.56 104 ASP A O 1
ATOM 834 N N . ASN A 1 105 ? -10.094 -8.747 14.496 1.00 83.56 105 ASN A N 1
ATOM 835 C CA . ASN A 1 105 ? -10.259 -8.329 13.110 1.00 83.56 105 ASN A CA 1
ATOM 836 C C . ASN A 1 105 ? -9.493 -7.038 12.848 1.00 83.56 105 ASN A C 1
ATOM 838 O O . ASN A 1 105 ? -9.443 -6.129 13.690 1.00 83.56 105 ASN A O 1
ATOM 842 N N . VAL A 1 106 ? -8.988 -6.920 11.623 1.00 87.25 106 VAL A N 1
ATOM 843 C CA . VAL A 1 106 ? -8.397 -5.695 11.094 1.00 87.25 106 VAL A CA 1
ATOM 844 C C . VAL A 1 106 ? -9.171 -5.286 9.852 1.00 87.25 106 VAL A C 1
ATOM 846 O O . VAL A 1 106 ? -9.381 -6.074 8.937 1.00 87.25 106 VAL A O 1
ATOM 849 N N . HIS A 1 107 ? -9.615 -4.037 9.838 1.00 87.75 107 HIS A N 1
ATOM 850 C CA . HIS A 1 107 ? -10.185 -3.404 8.658 1.00 87.75 107 HIS A CA 1
ATOM 851 C C . HIS A 1 107 ? -9.164 -2.415 8.129 1.00 87.75 107 HIS A C 1
ATOM 853 O O . HIS A 1 107 ? -8.632 -1.627 8.911 1.00 87.75 107 HIS A O 1
ATOM 859 N N . PHE A 1 108 ? -8.912 -2.410 6.827 1.00 93.69 108 PHE A N 1
ATOM 860 C CA . PHE A 1 108 ? -8.019 -1.430 6.233 1.00 93.69 108 PHE A CA 1
ATOM 861 C C . PHE A 1 108 ? -8.607 -0.827 4.966 1.00 93.69 108 PHE A C 1
ATOM 863 O O . PHE A 1 108 ? -9.535 -1.365 4.363 1.00 93.69 108 PHE A O 1
ATOM 870 N N . MET A 1 109 ? -8.064 0.325 4.601 1.00 92.12 109 MET A N 1
ATOM 871 C CA . MET A 1 109 ? -8.314 0.971 3.327 1.00 92.12 109 MET A CA 1
ATOM 872 C C . MET A 1 109 ? -7.003 1.515 2.771 1.00 92.12 109 MET A C 1
ATOM 874 O O . MET A 1 109 ? -6.214 2.119 3.504 1.00 92.12 109 MET A O 1
ATOM 878 N N . GLU A 1 110 ? -6.808 1.321 1.476 1.00 93.69 110 GLU A N 1
ATOM 879 C CA . GLU A 1 110 ? -5.801 2.007 0.677 1.00 93.69 110 GLU A CA 1
ATOM 880 C C . GLU A 1 110 ? -6.488 3.138 -0.096 1.00 93.69 110 GLU A C 1
ATOM 882 O O . GLU A 1 110 ? -7.599 2.973 -0.604 1.00 93.69 110 GLU A O 1
ATOM 887 N N . TYR A 1 111 ? -5.862 4.309 -0.149 1.00 87.19 111 TYR A N 1
ATOM 888 C CA . TYR A 1 111 ? -6.365 5.456 -0.902 1.00 87.19 111 TYR A CA 1
ATOM 889 C C . TYR A 1 111 ? -5.211 6.365 -1.337 1.00 87.19 111 TYR A C 1
ATOM 891 O O . TYR A 1 111 ? -4.052 6.126 -0.999 1.00 87.19 111 TYR A O 1
ATOM 899 N N . ALA A 1 112 ? -5.537 7.414 -2.100 1.00 88.25 112 ALA A N 1
ATOM 900 C CA . ALA A 1 112 ? -4.554 8.331 -2.684 1.00 88.25 112 ALA A CA 1
ATOM 901 C C . ALA A 1 112 ? -3.464 7.595 -3.488 1.00 88.25 112 ALA A C 1
ATOM 903 O O . ALA A 1 112 ? -2.292 7.959 -3.437 1.00 88.25 112 ALA A O 1
ATOM 904 N N . ILE A 1 113 ? -3.871 6.548 -4.216 1.00 86.69 113 ILE A N 1
ATOM 905 C CA . ILE A 1 113 ? -2.990 5.780 -5.094 1.00 86.69 113 ILE A CA 1
ATOM 906 C C . ILE A 1 113 ? -2.576 6.683 -6.258 1.00 86.69 113 ILE A C 1
ATOM 908 O O . ILE A 1 113 ? -3.426 7.210 -6.977 1.00 86.69 113 ILE A O 1
ATOM 912 N N . MET A 1 114 ? -1.273 6.869 -6.434 1.00 83.19 114 MET A N 1
ATOM 913 C CA . MET A 1 114 ? -0.681 7.682 -7.495 1.00 83.19 114 MET A CA 1
ATOM 914 C C . MET A 1 114 ? 0.467 6.918 -8.150 1.00 83.19 114 MET A C 1
ATOM 916 O O . MET A 1 114 ? 1.205 6.206 -7.472 1.00 83.19 114 MET A O 1
ATOM 920 N N . GLY A 1 115 ? 0.650 7.114 -9.454 1.00 80.06 115 GLY A N 1
ATOM 921 C CA . GLY A 1 115 ? 1.690 6.449 -10.241 1.00 80.06 115 GLY A CA 1
ATOM 922 C C . GLY A 1 115 ? 1.141 5.335 -11.128 1.00 80.06 115 GLY A C 1
ATOM 923 O O . GLY A 1 115 ? -0.056 5.286 -11.419 1.00 80.06 115 GLY A O 1
ATOM 924 N N . ASP A 1 116 ? 2.025 4.444 -11.563 1.00 78.00 116 ASP A N 1
ATOM 925 C CA . ASP A 1 116 ? 1.764 3.470 -12.629 1.00 78.00 116 ASP A CA 1
ATOM 926 C C . ASP A 1 116 ? 1.085 2.186 -12.115 1.00 78.00 116 ASP A C 1
ATOM 928 O O . ASP A 1 116 ? 1.513 1.066 -12.399 1.00 78.00 116 ASP A O 1
ATOM 932 N N . SER A 1 117 ? 0.006 2.322 -11.338 1.00 73.69 117 SER A N 1
ATOM 933 C CA . SER A 1 117 ? -0.667 1.186 -10.677 1.00 73.69 117 SER A CA 1
ATOM 934 C C . SER A 1 117 ? -1.326 0.196 -11.642 1.00 73.69 117 SER A C 1
ATOM 936 O O . SER A 1 117 ? -1.529 -0.966 -11.296 1.00 73.69 117 SER A O 1
ATOM 938 N N . SER A 1 118 ? -1.619 0.612 -12.877 1.00 76.56 118 SER A N 1
ATOM 939 C CA . SER A 1 118 ? -2.059 -0.294 -13.945 1.00 76.56 118 SER A CA 1
ATOM 940 C C . SER A 1 118 ? -0.917 -1.128 -14.538 1.00 76.56 118 SER A C 1
ATOM 942 O O . SER A 1 118 ? -1.178 -2.166 -15.146 1.00 76.56 118 SER A O 1
ATOM 944 N N . VAL A 1 119 ? 0.333 -0.686 -14.364 1.00 83.25 119 VAL A N 1
ATOM 945 C CA . VAL A 1 119 ? 1.546 -1.335 -14.883 1.00 83.25 119 VAL A CA 1
ATOM 946 C C . VAL A 1 119 ? 2.189 -2.226 -13.824 1.00 83.25 119 VAL A C 1
ATOM 948 O O . VAL A 1 119 ? 2.675 -3.305 -14.160 1.00 83.25 119 VAL A O 1
ATOM 951 N N . ILE A 1 120 ? 2.145 -1.818 -12.552 1.00 86.56 120 ILE A N 1
ATOM 952 C CA . ILE A 1 120 ? 2.580 -2.627 -11.408 1.00 86.56 120 ILE A CA 1
ATOM 953 C C . ILE A 1 120 ? 1.337 -3.226 -10.726 1.00 86.56 120 ILE A C 1
ATOM 955 O O . ILE A 1 120 ? 0.792 -2.617 -9.807 1.00 86.56 120 ILE A O 1
ATOM 959 N N . PRO A 1 121 ? 0.852 -4.412 -11.143 1.00 91.06 121 PRO A N 1
ATOM 960 C CA . PRO A 1 121 ? -0.292 -5.044 -10.502 1.00 91.06 121 PRO A CA 1
ATOM 961 C C . PRO A 1 121 ? 0.110 -5.647 -9.152 1.00 91.06 121 PRO A C 1
ATOM 963 O O . PRO A 1 121 ? 0.871 -6.617 -9.100 1.00 91.06 121 PRO A O 1
ATOM 966 N N . TYR A 1 122 ? -0.460 -5.131 -8.068 1.00 93.94 122 TYR A N 1
ATOM 967 C CA . TYR A 1 122 ? -0.307 -5.672 -6.719 1.00 93.94 122 TYR A CA 1
ATOM 968 C C . TYR A 1 122 ? -1.638 -5.670 -5.969 1.00 93.94 122 TYR A C 1
ATOM 970 O O . TYR A 1 122 ? -2.550 -4.922 -6.314 1.00 93.94 122 TYR A O 1
ATOM 978 N N . ASP A 1 123 ? -1.711 -6.499 -4.933 1.00 94.06 123 ASP A N 1
ATOM 979 C CA . ASP A 1 123 ? -2.730 -6.424 -3.895 1.00 94.06 123 ASP A CA 1
ATOM 980 C C . ASP A 1 123 ? -2.033 -6.212 -2.546 1.00 94.06 123 ASP A C 1
ATOM 982 O O . ASP A 1 123 ? -0.957 -6.770 -2.292 1.00 94.06 123 ASP A O 1
ATOM 986 N N . LEU A 1 124 ? -2.658 -5.423 -1.678 1.00 95.31 124 LEU A N 1
ATOM 987 C CA . LEU A 1 124 ? -2.251 -5.272 -0.286 1.00 95.31 124 LEU A CA 1
ATOM 988 C C . LEU A 1 124 ? -3.222 -6.004 0.627 1.00 95.31 124 LEU A C 1
ATOM 990 O O . LEU A 1 124 ? -4.416 -6.084 0.343 1.00 95.31 124 LEU A O 1
ATOM 994 N N . ASP A 1 125 ? -2.703 -6.480 1.750 1.00 95.56 125 ASP A N 1
ATOM 995 C CA . ASP A 1 125 ? -3.506 -6.996 2.848 1.00 95.56 125 ASP A CA 1
ATOM 996 C C . ASP A 1 125 ? -2.923 -6.544 4.190 1.00 95.56 125 ASP A C 1
ATOM 998 O O . ASP A 1 125 ? -1.715 -6.315 4.323 1.00 95.56 125 ASP A O 1
ATOM 1002 N N . VAL A 1 126 ? -3.783 -6.418 5.197 1.00 93.44 126 VAL A N 1
ATOM 1003 C CA . VAL A 1 126 ? -3.370 -6.125 6.569 1.00 93.44 126 VAL A CA 1
ATOM 1004 C C . VAL A 1 126 ? -3.917 -7.201 7.486 1.00 93.44 126 VAL A C 1
ATOM 1006 O O . VAL A 1 126 ? -5.111 -7.251 7.773 1.00 93.44 126 VAL A O 1
ATOM 1009 N N . ILE A 1 127 ? -3.012 -8.030 7.995 1.00 93.19 127 ILE A N 1
ATOM 1010 C CA . ILE A 1 127 ? -3.361 -9.196 8.803 1.00 93.19 127 ILE A CA 1
ATOM 1011 C C . ILE A 1 127 ? -2.981 -8.991 10.264 1.00 93.19 127 ILE A C 1
ATOM 1013 O O . ILE A 1 127 ? -1.937 -8.421 10.590 1.00 93.19 127 ILE A O 1
ATOM 1017 N N . GLU A 1 128 ? -3.823 -9.488 11.160 1.00 88.69 128 GLU A N 1
ATOM 1018 C CA . GLU A 1 128 ? -3.503 -9.553 12.581 1.00 88.69 128 GLU A CA 1
ATOM 1019 C C . GLU A 1 128 ? -2.505 -10.681 12.866 1.00 88.69 128 GLU A C 1
ATOM 1021 O O . GLU A 1 128 ? -2.569 -11.766 12.286 1.00 88.69 128 GLU A O 1
ATOM 1026 N N . ASP A 1 129 ? -1.571 -10.420 13.776 1.00 88.12 129 ASP A N 1
ATOM 1027 C CA . ASP A 1 129 ? -0.644 -11.409 14.316 1.00 88.12 129 ASP A CA 1
ATOM 1028 C C . ASP A 1 129 ? -0.424 -11.145 15.812 1.00 88.12 129 ASP A C 1
ATOM 1030 O O . ASP A 1 129 ? 0.501 -10.438 16.234 1.00 88.12 129 ASP A O 1
ATOM 1034 N N . GLY A 1 130 ? -1.341 -11.672 16.627 1.00 85.94 130 GLY A N 1
ATOM 1035 C CA . GLY A 1 130 ? -1.318 -11.547 18.081 1.00 85.94 130 GLY A CA 1
ATOM 1036 C C . GLY A 1 130 ? -1.454 -10.097 18.546 1.00 85.94 130 GLY A C 1
ATOM 1037 O O . GLY A 1 130 ? -2.525 -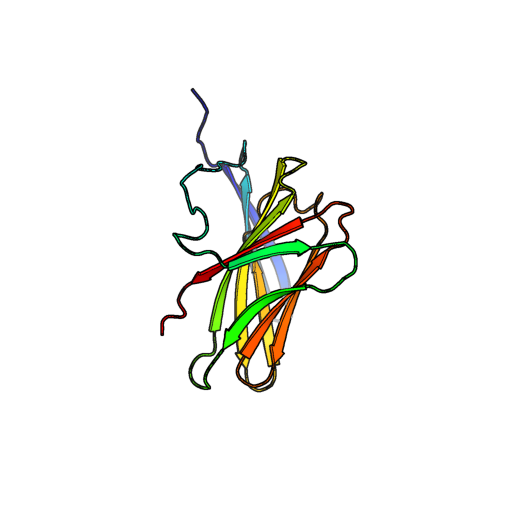9.501 18.491 1.00 85.94 130 GLY A O 1
ATOM 1038 N N . SER A 1 131 ? -0.374 -9.509 19.059 1.00 81.94 131 SER A N 1
ATOM 1039 C CA . SER A 1 131 ? -0.353 -8.100 19.476 1.00 81.94 131 SER A CA 1
ATOM 1040 C C . SER A 1 131 ? 0.062 -7.141 18.360 1.00 81.94 131 SER A C 1
ATOM 1042 O O . SER A 1 131 ? 0.196 -5.948 18.620 1.00 81.94 131 SER A O 1
ATOM 1044 N N . ALA A 1 132 ? 0.280 -7.630 17.141 1.00 86.06 132 ALA A N 1
ATOM 1045 C CA . ALA A 1 132 ? 0.737 -6.835 16.013 1.00 86.06 132 ALA A CA 1
ATOM 1046 C C . ALA A 1 132 ? -0.231 -6.899 14.828 1.00 86.06 132 ALA A C 1
ATOM 1048 O O . ALA A 1 132 ? -1.076 -7.786 14.729 1.00 86.06 132 ALA A O 1
ATOM 1049 N N . VAL A 1 133 ? -0.061 -5.954 13.911 1.00 88.75 133 VAL A N 1
ATOM 1050 C CA . VAL A 1 133 ? -0.608 -6.014 12.556 1.00 88.75 133 VAL A CA 1
ATOM 1051 C C . VAL A 1 133 ? 0.541 -6.034 11.559 1.00 88.75 133 VAL A C 1
ATOM 1053 O O . VAL A 1 133 ? 1.578 -5.399 11.782 1.00 88.75 133 VAL A O 1
ATOM 1056 N N . ARG A 1 134 ? 0.365 -6.782 10.476 1.00 92.81 134 ARG A N 1
ATOM 1057 C CA . ARG A 1 134 ? 1.350 -6.940 9.407 1.00 92.81 134 ARG A CA 1
ATOM 1058 C C . ARG A 1 134 ? 0.777 -6.405 8.111 1.00 92.81 134 ARG A C 1
ATOM 1060 O O . ARG A 1 134 ? -0.346 -6.758 7.762 1.00 92.81 134 ARG A O 1
ATOM 1067 N N . LEU A 1 135 ? 1.555 -5.588 7.416 1.00 94.81 135 LEU A N 1
ATOM 1068 C CA . LEU A 1 135 ? 1.250 -5.154 6.060 1.00 94.81 135 LEU A CA 1
ATOM 1069 C C . LEU A 1 135 ? 1.902 -6.132 5.085 1.00 94.81 135 LEU A C 1
ATOM 1071 O O . LEU A 1 135 ? 3.124 -6.292 5.093 1.00 94.81 135 LEU A O 1
ATOM 1075 N N . ILE A 1 136 ? 1.084 -6.778 4.265 1.00 96.50 136 ILE A N 1
ATOM 1076 C CA . ILE A 1 136 ? 1.503 -7.784 3.295 1.00 96.50 136 ILE A CA 1
ATOM 1077 C C . ILE A 1 136 ? 1.244 -7.254 1.888 1.00 96.50 136 ILE A C 1
ATOM 1079 O O . ILE A 1 136 ? 0.206 -6.646 1.634 1.00 96.50 136 ILE A O 1
ATOM 1083 N N . ILE A 1 137 ? 2.164 -7.526 0.969 1.00 96.12 137 ILE A N 1
ATOM 1084 C CA . ILE A 1 137 ? 1.959 -7.327 -0.466 1.00 96.12 137 ILE A CA 1
ATOM 1085 C C . ILE A 1 137 ? 2.021 -8.647 -1.207 1.00 96.12 137 ILE A C 1
ATOM 1087 O O . ILE A 1 137 ? 2.860 -9.502 -0.920 1.00 96.12 137 ILE A O 1
ATOM 1091 N N . ASN A 1 138 ? 1.160 -8.775 -2.206 1.00 94.75 138 ASN A N 1
ATOM 1092 C CA . ASN A 1 138 ? 1.278 -9.785 -3.237 1.00 94.75 138 ASN A CA 1
ATOM 1093 C C . ASN A 1 138 ? 1.330 -9.093 -4.601 1.00 94.75 138 ASN A C 1
ATOM 1095 O O . ASN A 1 138 ? 0.385 -8.413 -4.993 1.00 94.75 138 ASN A O 1
ATOM 1099 N N . SER A 1 139 ? 2.441 -9.246 -5.319 1.00 93.38 139 SER A N 1
ATOM 1100 C CA . SER A 1 139 ? 2.620 -8.649 -6.642 1.00 93.38 139 SER A CA 1
ATOM 1101 C C . SER A 1 139 ? 2.439 -9.685 -7.746 1.00 93.38 139 SER A C 1
ATOM 1103 O O . SER A 1 139 ? 2.921 -10.816 -7.651 1.00 93.38 139 SER A O 1
ATOM 1105 N N . ARG A 1 140 ? 1.777 -9.283 -8.831 1.00 93.12 140 ARG A N 1
ATOM 1106 C CA . ARG A 1 140 ? 1.676 -10.048 -10.084 1.00 93.12 140 ARG A CA 1
ATOM 1107 C C . ARG A 1 140 ? 2.636 -9.539 -11.163 1.00 93.12 140 ARG A C 1
ATOM 1109 O O . ARG A 1 140 ? 2.643 -10.106 -12.255 1.00 93.12 140 ARG A O 1
ATOM 1116 N N . TYR A 1 141 ? 3.403 -8.491 -10.868 1.00 92.75 141 TYR A N 1
ATOM 1117 C CA . TYR A 1 141 ? 4.379 -7.881 -11.767 1.00 92.75 141 TYR A CA 1
ATOM 1118 C C . TYR A 1 141 ? 5.564 -8.826 -12.035 1.00 92.75 141 TYR A C 1
ATOM 1120 O O . TYR A 1 141 ? 5.951 -9.591 -11.155 1.00 92.75 141 TYR A O 1
ATOM 1128 N N . GLU A 1 142 ? 6.116 -8.803 -13.252 1.00 89.75 142 GLU A N 1
ATOM 1129 C CA . GLU A 1 142 ? 7.194 -9.720 -13.678 1.00 89.75 142 GLU A CA 1
ATOM 1130 C C . GLU A 1 142 ? 8.602 -9.247 -13.268 1.00 89.75 142 GLU A C 1
ATOM 1132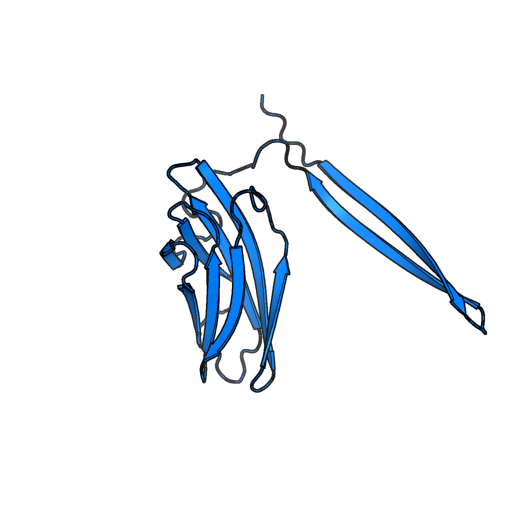 O O . GLU A 1 142 ? 9.536 -10.046 -13.281 1.00 89.75 142 GLU A O 1
ATOM 1137 N N . GLY A 1 143 ? 8.769 -7.970 -12.910 1.00 87.88 143 GLY A N 1
ATOM 1138 C CA . GLY A 1 143 ? 10.046 -7.418 -12.447 1.00 87.88 143 GLY A CA 1
ATOM 1139 C C . GLY A 1 143 ? 10.274 -7.572 -10.941 1.00 87.88 143 GLY A C 1
ATOM 1140 O O . GLY A 1 143 ? 9.441 -8.109 -10.206 1.00 87.88 143 GLY A O 1
ATOM 1141 N N . VAL A 1 144 ? 11.424 -7.081 -10.477 1.00 89.06 144 VAL A N 1
ATOM 1142 C CA . VAL A 1 144 ? 11.794 -7.075 -9.056 1.00 89.06 144 VAL A CA 1
ATOM 1143 C C . VAL A 1 144 ? 11.386 -5.743 -8.443 1.00 89.06 144 VAL A C 1
ATOM 1145 O O . VAL A 1 144 ? 11.819 -4.687 -8.893 1.00 89.06 144 VAL A O 1
ATOM 1148 N N . LEU A 1 145 ? 10.566 -5.792 -7.396 1.00 93.38 145 LEU A N 1
ATOM 1149 C CA . LEU A 1 145 ? 10.066 -4.591 -6.737 1.00 93.38 145 LEU A CA 1
ATOM 1150 C C . LEU A 1 145 ? 10.773 -4.337 -5.403 1.00 93.38 145 LEU A C 1
ATOM 1152 O O . LEU A 1 145 ? 11.190 -5.258 -4.694 1.00 93.38 145 LEU A O 1
ATOM 1156 N N . SER A 1 146 ? 10.848 -3.061 -5.043 1.00 92.56 146 SER A N 1
ATOM 1157 C C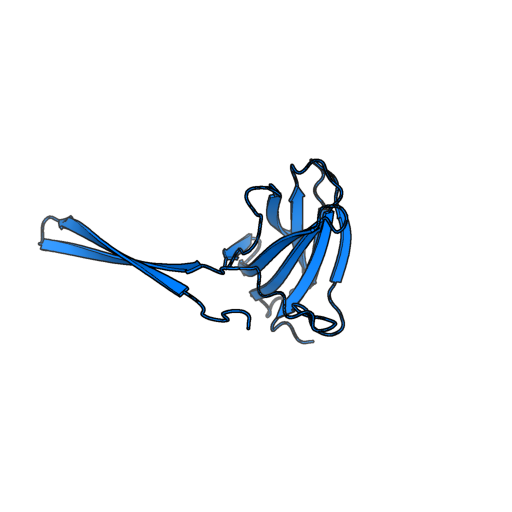A . SER A 1 146 ? 11.187 -2.576 -3.708 1.00 92.56 146 SER A CA 1
ATOM 1158 C C . SER A 1 146 ? 9.965 -1.891 -3.109 1.00 92.56 146 SER A C 1
ATOM 1160 O O . SER A 1 146 ? 9.306 -1.099 -3.780 1.00 92.56 146 SER A O 1
ATOM 1162 N N . ALA A 1 147 ? 9.660 -2.183 -1.849 1.00 92.62 147 ALA A N 1
ATOM 1163 C CA . ALA A 1 147 ? 8.638 -1.489 -1.085 1.00 92.62 147 ALA A CA 1
ATOM 1164 C C . ALA A 1 147 ? 9.279 -0.627 -0.001 1.00 92.62 147 ALA A C 1
ATOM 1166 O O . ALA A 1 147 ? 10.194 -1.054 0.706 1.00 92.62 147 ALA A O 1
ATOM 1167 N N . ARG A 1 148 ? 8.747 0.576 0.186 1.00 91.06 148 ARG A N 1
ATOM 1168 C CA . ARG A 1 148 ? 9.098 1.473 1.280 1.00 91.06 148 ARG A CA 1
ATOM 1169 C C . ARG A 1 148 ? 7.851 1.888 2.034 1.00 91.06 148 ARG A C 1
ATOM 1171 O O . ARG A 1 148 ? 6.822 2.184 1.431 1.00 91.06 148 ARG A O 1
ATOM 1178 N N . THR A 1 149 ? 7.954 1.931 3.356 1.00 89.06 149 THR A N 1
ATOM 1179 C CA . THR A 1 149 ? 6.873 2.404 4.222 1.00 89.06 149 THR A CA 1
ATOM 1180 C C . THR A 1 149 ? 7.370 3.375 5.277 1.00 89.06 149 THR A C 1
ATOM 1182 O O . THR A 1 149 ? 8.490 3.271 5.776 1.00 89.06 149 THR A O 1
ATOM 1185 N N . SER A 1 150 ? 6.510 4.318 5.655 1.00 85.19 150 SER A N 1
ATOM 1186 C CA . SER A 1 150 ? 6.691 5.119 6.868 1.00 85.19 150 SER A CA 1
ATOM 1187 C C . SER A 1 150 ? 5.391 5.192 7.637 1.00 85.19 150 SER A C 1
ATOM 1189 O O . SER A 1 150 ? 4.308 5.260 7.056 1.00 85.19 150 SER A O 1
ATOM 1191 N N . LYS A 1 151 ? 5.505 5.167 8.959 1.00 80.88 151 LYS A N 1
ATOM 1192 C CA . LYS A 1 151 ? 4.370 5.163 9.875 1.00 80.88 151 LYS A CA 1
ATOM 1193 C C . LYS A 1 151 ? 4.042 6.590 10.277 1.00 80.88 151 LYS A C 1
ATOM 1195 O O . LYS A 1 151 ? 4.919 7.327 10.720 1.00 80.88 151 LYS A O 1
ATOM 1200 N N . ILE A 1 152 ? 2.773 6.965 10.169 1.00 68.62 152 ILE A N 1
ATOM 1201 C CA . ILE A 1 152 ? 2.285 8.271 10.616 1.00 68.62 152 ILE A CA 1
ATOM 1202 C C . ILE A 1 152 ? 1.475 8.079 11.898 1.00 68.62 152 ILE A C 1
ATOM 1204 O O . ILE A 1 152 ? 0.493 7.342 11.915 1.00 68.62 152 ILE A O 1
ATOM 1208 N N . GLY A 1 153 ? 1.852 8.793 12.960 1.00 54.94 153 GLY A N 1
ATOM 1209 C CA . GLY A 1 153 ? 1.026 8.932 14.164 1.00 54.94 153 GLY A CA 1
ATOM 1210 C C . GLY A 1 153 ? 1.132 7.803 15.193 1.00 54.94 153 GLY A C 1
ATOM 1211 O O . GLY A 1 153 ? 0.482 7.892 16.230 1.00 54.94 153 GLY A O 1
ATOM 1212 N N . VAL A 1 154 ? 1.951 6.775 14.952 1.00 52.38 154 VAL A N 1
ATOM 1213 C CA . VAL A 1 154 ? 2.312 5.774 15.967 1.00 52.38 154 VAL A CA 1
ATOM 1214 C C . VAL A 1 154 ? 3.633 6.213 16.596 1.00 52.38 154 VAL A C 1
ATOM 1216 O O . VAL A 1 154 ? 4.701 5.974 16.035 1.00 52.38 154 VAL A O 1
ATOM 1219 N N . PHE A 1 155 ? 3.553 6.916 17.723 1.00 47.12 155 PHE A N 1
ATOM 1220 C CA . PHE A 1 155 ? 4.717 7.315 18.514 1.00 47.12 155 PHE A CA 1
ATOM 1221 C C . PHE A 1 155 ? 4.805 6.403 19.741 1.00 47.12 155 PHE A C 1
ATOM 1223 O O . PHE A 1 155 ? 3.799 6.182 20.418 1.00 47.12 155 PHE A O 1
ATOM 1230 N N . ASN A 1 156 ? 5.996 5.853 19.988 1.00 40.47 156 ASN A N 1
ATOM 1231 C CA . ASN A 1 156 ? 6.336 5.305 21.301 1.00 40.47 156 ASN A CA 1
ATOM 1232 C C . ASN A 1 156 ? 6.429 6.440 22.319 1.00 40.47 156 ASN A C 1
ATOM 1234 O O . ASN A 1 156 ? 7.005 7.491 21.951 1.00 40.47 156 ASN A O 1
#

Radius of gyration: 18.92 Å; chains: 1; bounding box: 59×41×41 Å

Foldseek 3Di:
DDDPDWDWDWDWDWDWDADPVGIDIDIDIDTDTDDPDPPPPPDVQPPAPPDWQKDWFQAAQDKDFRDKFQADPVRFKWKKWKKKDDPVVGFIWTWIKMWGDDPQDIDMDIDPIDTDCVQWPKDWDWHDDPRMITIMMHTRHHGIMMMIMHIPPDDD

Secondary structure (DSSP, 8-state):
------EEEEEEEEEEEEETTEEEEEEEEEEEEE-SS------TTTTTTT--EEEEEE-TT--EEEEEEE--TT--EEEEEEEEEETTTTEEEEEEEEEEE-SS-EEEEEEEEEESTTTS-EEEEEEEETTEEEEEEEE--SS-EEEEEEEES---

pLDDT: mean 77.26, std 17.88, range [36.97, 96.5]